Protein AF-K1UZH0-F1 (afdb_monomer)

Radius of gyration: 15.07 Å; Cα contacts (8 Å, |Δi|>4): 70; chains: 1; bounding box: 31×40×34 Å

Solvent-accessible surface area (backbone atoms only — not comparable to full-atom values): 5576 Å² total; per-residue (Å²): 136,94,76,86,84,86,86,87,80,92,76,89,79,87,70,92,83,73,66,35,67,59,65,68,62,52,49,59,49,60,72,70,51,73,99,64,72,72,49,80,47,76,47,97,84,36,37,34,37,43,37,39,93,93,48,77,48,77,48,77,41,41,69,34,84,78,49,85,67,75,76,85,71,74,78,79,75,78,84,127

Secondary structure (DSSP, 8-state):
-------------SS---EE--HHHHHHHHTTS-SS-EEEEE-TTSEEEEEETTEEEEEE-EEGGGS-PPP---------

Structure (mmCIF, N/CA/C/O backbone):
data_AF-K1UZH0-F1
#
_entry.id   AF-K1UZH0-F1
#
loop_
_atom_site.group_PDB
_atom_site.id
_atom_site.type_symbol
_atom_site.label_atom_id
_atom_site.label_alt_id
_atom_site.label_comp_id
_atom_site.label_asym_id
_atom_site.label_entity_id
_atom_site.label_seq_id
_atom_site.pdbx_PDB_ins_code
_atom_site.Cartn_x
_atom_site.Cartn_y
_atom_site.Cartn_z
_atom_site.occupancy
_atom_site.B_iso_or_equiv
_atom_site.auth_seq_id
_atom_site.auth_comp_id
_atom_site.auth_asym_id
_atom_site.auth_atom_id
_atom_site.pdbx_PDB_model_num
ATOM 1 N N . MET A 1 1 ? 17.806 -13.008 -8.928 1.00 53.91 1 MET A N 1
ATOM 2 C CA . MET A 1 1 ? 16.416 -13.173 -8.455 1.00 53.91 1 MET A CA 1
ATOM 3 C C . MET A 1 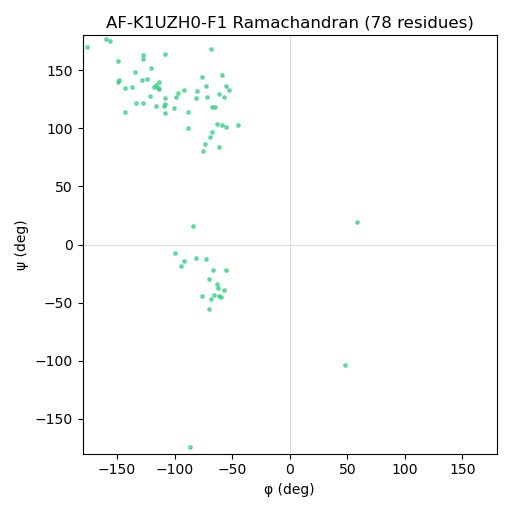1 ? 16.011 -14.601 -8.770 1.00 53.91 1 MET A C 1
ATOM 5 O O . MET A 1 1 ? 15.856 -14.907 -9.941 1.00 53.91 1 MET A O 1
ATOM 9 N N . GLU A 1 2 ? 15.964 -15.486 -7.774 1.00 68.44 2 GLU A N 1
ATOM 10 C CA . GLU A 1 2 ? 15.735 -16.929 -8.005 1.00 68.44 2 GLU A CA 1
ATOM 11 C C . GLU A 1 2 ? 14.259 -17.339 -7.880 1.00 68.44 2 GLU A C 1
ATOM 13 O O . GLU A 1 2 ? 13.861 -18.363 -8.421 1.00 68.44 2 GLU A O 1
ATOM 18 N N . LEU A 1 3 ? 13.427 -16.520 -7.229 1.00 70.81 3 LEU A N 1
ATOM 19 C CA . LEU A 1 3 ? 11.992 -16.754 -7.099 1.00 70.81 3 LEU A CA 1
ATOM 20 C C . LEU A 1 3 ? 11.255 -15.416 -7.034 1.00 70.81 3 LEU A C 1
ATOM 22 O O . LEU A 1 3 ? 11.708 -14.493 -6.355 1.00 70.81 3 LEU A O 1
ATOM 26 N N . GLY A 1 4 ? 10.103 -15.321 -7.690 1.00 74.75 4 GLY A N 1
ATOM 27 C CA . GLY A 1 4 ? 9.154 -14.254 -7.416 1.00 74.75 4 GLY A CA 1
ATOM 28 C C . GLY A 1 4 ? 7.724 -14.700 -7.645 1.00 74.75 4 GLY A C 1
ATOM 29 O O . GLY A 1 4 ? 7.461 -15.703 -8.304 1.00 74.75 4 GLY A O 1
ATOM 30 N N . ILE A 1 5 ? 6.822 -13.977 -6.997 1.00 82.00 5 ILE A N 1
ATOM 31 C CA . ILE A 1 5 ? 5.421 -14.341 -6.852 1.00 82.00 5 ILE A CA 1
ATOM 32 C C . ILE A 1 5 ? 4.610 -13.203 -7.451 1.00 82.00 5 ILE A C 1
ATOM 34 O O . ILE A 1 5 ? 4.801 -12.044 -7.088 1.00 82.00 5 ILE A O 1
ATOM 38 N N . GLU A 1 6 ? 3.709 -13.550 -8.358 1.00 83.06 6 GLU A N 1
ATOM 39 C CA . GLU A 1 6 ? 2.719 -12.638 -8.913 1.00 83.06 6 GLU A CA 1
ATOM 40 C C . GLU A 1 6 ? 1.336 -13.139 -8.508 1.00 83.06 6 GLU A C 1
ATOM 42 O O . GLU A 1 6 ? 1.057 -14.339 -8.560 1.00 83.06 6 GLU A O 1
ATOM 47 N N . THR A 1 7 ? 0.473 -12.213 -8.108 1.00 85.38 7 THR A N 1
ATOM 48 C CA . THR A 1 7 ? -0.939 -12.491 -7.878 1.00 85.38 7 THR A CA 1
ATOM 49 C C . THR A 1 7 ? -1.778 -11.402 -8.525 1.00 85.38 7 THR A 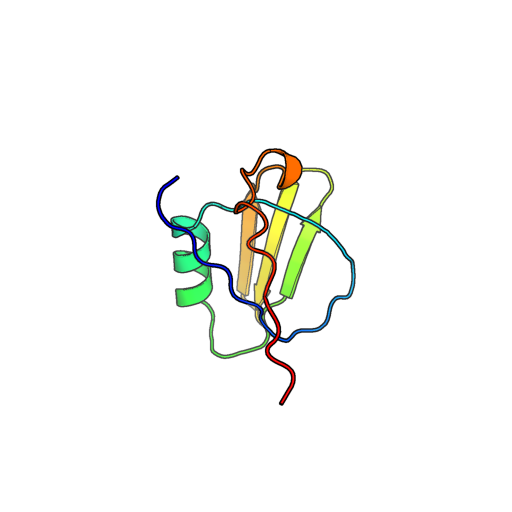C 1
ATOM 51 O O . THR A 1 7 ? -1.352 -10.250 -8.618 1.00 85.38 7 THR A O 1
ATOM 54 N N . THR A 1 8 ? -2.967 -11.770 -8.987 1.00 86.44 8 THR A N 1
ATOM 55 C CA . THR A 1 8 ? -3.951 -10.835 -9.531 1.00 86.44 8 THR A CA 1
ATOM 56 C C . THR A 1 8 ? -5.145 -10.823 -8.596 1.00 86.44 8 THR A C 1
ATOM 58 O O . THR A 1 8 ? -5.608 -11.878 -8.170 1.00 86.44 8 THR A O 1
ATOM 61 N N . ILE A 1 9 ? -5.622 -9.626 -8.272 1.00 86.50 9 ILE A N 1
ATOM 62 C CA . ILE A 1 9 ? -6.752 -9.412 -7.372 1.00 86.50 9 ILE A CA 1
ATOM 63 C C . ILE A 1 9 ? -7.847 -8.722 -8.180 1.00 86.50 9 ILE A C 1
ATOM 65 O O . ILE A 1 9 ? -7.566 -7.803 -8.952 1.00 86.50 9 ILE A O 1
ATOM 69 N N . GLU A 1 10 ? -9.082 -9.189 -8.029 1.00 87.69 10 GLU A N 1
ATOM 70 C CA . GLU A 1 10 ? -10.244 -8.549 -8.637 1.00 87.69 10 GLU A CA 1
ATOM 71 C C . GLU A 1 10 ? -10.561 -7.241 -7.905 1.00 87.69 10 GLU A C 1
ATOM 73 O O . GLU A 1 10 ? -10.532 -7.174 -6.678 1.00 87.69 10 GLU A O 1
ATOM 78 N N . GLY A 1 11 ? -10.852 -6.185 -8.658 1.00 88.56 11 GLY A N 1
ATOM 79 C CA . GLY A 1 11 ? -11.146 -4.873 -8.098 1.00 88.56 11 GLY A CA 1
ATOM 80 C C . GLY A 1 11 ? -11.528 -3.870 -9.178 1.00 88.56 11 GLY A C 1
ATOM 81 O O . GLY A 1 11 ? -11.390 -4.128 -10.376 1.00 88.56 11 GLY A O 1
ATOM 82 N N . GLN A 1 12 ? -12.017 -2.710 -8.752 1.00 92.75 12 GLN A N 1
ATOM 83 C CA . GLN A 1 12 ? -12.400 -1.643 -9.667 1.00 92.75 12 GLN A CA 1
ATOM 84 C C . GLN A 1 12 ? -11.203 -0.734 -9.964 1.00 92.75 1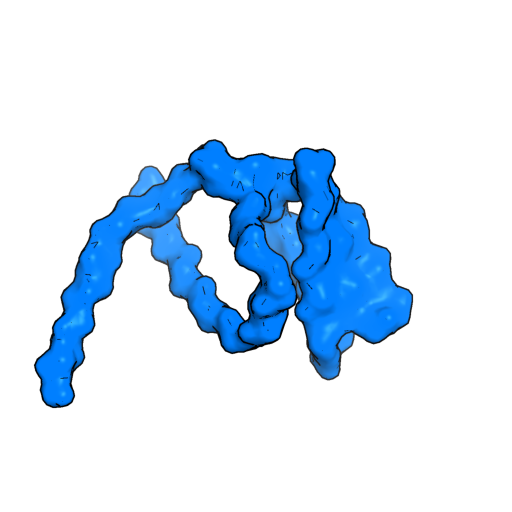2 GLN A C 1
ATOM 86 O O . GLN A 1 12 ? -10.727 -0.005 -9.097 1.00 92.75 12 GLN A O 1
ATOM 91 N N . ILE A 1 13 ? -10.747 -0.738 -11.216 1.00 91.62 13 ILE A N 1
ATOM 92 C CA . ILE A 1 13 ? -9.668 0.142 -11.678 1.00 91.62 13 ILE A CA 1
ATOM 93 C C . ILE A 1 13 ? -10.292 1.451 -12.157 1.00 91.62 13 ILE A C 1
ATOM 95 O O . ILE A 1 13 ? -10.820 1.521 -13.266 1.00 91.62 13 ILE A O 1
ATOM 99 N N . VAL A 1 14 ? -10.240 2.481 -11.313 1.00 92.00 14 VAL A N 1
ATOM 100 C CA . VAL A 1 14 ? -10.694 3.835 -11.674 1.00 92.00 14 VAL A CA 1
ATOM 101 C C . VAL A 1 14 ? -9.659 4.524 -12.567 1.00 92.00 14 VAL A C 1
ATOM 103 O O . VAL A 1 14 ? -10.013 5.088 -13.598 1.00 92.00 14 VAL A O 1
ATOM 106 N N . GLU A 1 15 ? -8.376 4.413 -12.214 1.00 90.06 15 GLU A N 1
ATOM 107 C CA . GLU A 1 15 ? -7.258 4.972 -12.974 1.00 90.06 15 GLU A CA 1
ATOM 108 C C . GLU A 1 15 ? -6.106 3.961 -13.045 1.00 90.06 15 GLU A C 1
ATOM 110 O O . GLU A 1 15 ? -5.778 3.294 -12.063 1.00 90.06 15 GLU A O 1
ATOM 115 N N . LYS A 1 16 ? -5.512 3.801 -14.234 1.00 89.25 16 LYS A N 1
ATOM 116 C CA . LYS A 1 16 ? -4.376 2.892 -14.433 1.00 89.25 16 LYS A CA 1
ATOM 117 C C . LYS A 1 16 ? -3.094 3.571 -13.968 1.00 89.25 16 LYS A C 1
ATOM 119 O O . LYS A 1 16 ? -2.793 4.674 -14.407 1.00 89.25 16 LYS A O 1
ATOM 124 N N . GLY A 1 17 ? -2.299 2.863 -13.177 1.00 87.50 17 GLY A N 1
ATOM 125 C CA . GLY A 1 17 ? -1.013 3.352 -12.697 1.00 87.50 17 GLY A CA 1
ATOM 126 C C . GLY A 1 17 ? -0.108 2.220 -12.238 1.00 87.50 17 GLY A C 1
ATOM 127 O O . GLY A 1 17 ? -0.495 1.049 -12.248 1.00 87.50 17 GLY A O 1
ATOM 128 N N . ILE A 1 18 ? 1.111 2.581 -11.844 1.00 88.62 18 ILE A N 1
ATOM 129 C CA . ILE A 1 18 ? 2.083 1.644 -11.295 1.00 88.62 18 ILE A CA 1
ATOM 130 C C . ILE A 1 18 ? 2.887 2.301 -10.176 1.00 88.62 18 ILE A C 1
ATOM 132 O O . ILE A 1 18 ? 3.345 3.436 -10.297 1.00 88.62 18 ILE A O 1
ATOM 136 N N . ILE A 1 19 ? 3.060 1.579 -9.073 1.00 90.25 19 ILE A N 1
ATOM 137 C CA . ILE A 1 19 ? 3.808 2.052 -7.913 1.00 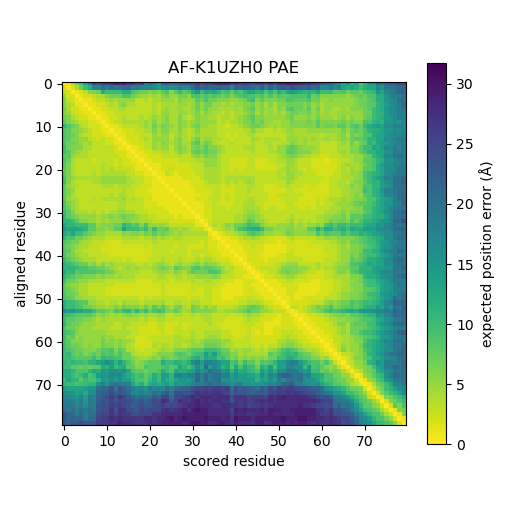90.25 19 ILE A CA 1
ATOM 138 C C . ILE A 1 19 ? 4.481 0.869 -7.219 1.00 90.25 19 ILE A C 1
ATOM 140 O O . ILE A 1 19 ? 3.898 -0.209 -7.103 1.00 90.25 19 ILE A O 1
ATOM 144 N N . ALA A 1 20 ? 5.705 1.069 -6.740 1.00 90.75 20 ALA A N 1
ATOM 145 C CA . ALA A 1 20 ? 6.391 0.123 -5.873 1.00 90.75 20 ALA A CA 1
ATOM 146 C C . ALA A 1 20 ? 6.218 0.540 -4.406 1.00 90.75 20 ALA A C 1
ATOM 148 O O . ALA A 1 20 ? 6.462 1.691 -4.038 1.00 90.75 20 ALA A O 1
ATOM 149 N N . LEU A 1 21 ? 5.820 -0.404 -3.555 1.00 90.88 21 LEU A N 1
ATOM 150 C CA . LEU A 1 21 ? 5.600 -0.194 -2.123 1.00 90.88 21 LEU A CA 1
ATOM 151 C C . LEU A 1 21 ? 6.508 -1.103 -1.293 1.00 90.88 21 LEU A C 1
ATOM 153 O O . LEU A 1 21 ? 6.867 -2.199 -1.724 1.00 90.88 21 LEU A O 1
ATOM 157 N N . ASP A 1 22 ? 6.855 -0.667 -0.079 1.00 90.31 22 ASP A N 1
ATOM 158 C CA . ASP A 1 22 ? 7.531 -1.541 0.879 1.00 90.31 22 ASP A CA 1
ATOM 159 C C . ASP A 1 22 ? 6.573 -2.648 1.336 1.00 90.31 22 ASP A C 1
ATOM 161 O O . ASP A 1 22 ? 5.523 -2.378 1.925 1.00 90.31 22 ASP A O 1
ATOM 165 N N . ALA A 1 23 ? 6.942 -3.899 1.062 1.00 89.00 23 ALA A N 1
ATOM 166 C CA . ALA A 1 23 ? 6.083 -5.050 1.313 1.00 89.00 23 ALA A CA 1
ATOM 167 C C . ALA A 1 23 ? 5.745 -5.224 2.800 1.00 89.00 23 ALA A C 1
ATOM 169 O O . ALA A 1 23 ? 4.615 -5.582 3.129 1.00 89.00 23 ALA A O 1
ATOM 170 N N . LYS A 1 24 ? 6.696 -4.951 3.708 1.00 89.12 24 LYS A N 1
ATOM 171 C CA . LYS A 1 24 ? 6.452 -5.072 5.152 1.00 89.12 24 LYS A CA 1
ATOM 172 C C . LYS A 1 24 ? 5.467 -4.005 5.606 1.00 89.12 24 LYS A C 1
ATOM 174 O O . LYS A 1 24 ? 4.512 -4.323 6.308 1.00 89.12 24 LYS A O 1
ATOM 179 N N . MET A 1 25 ? 5.671 -2.760 5.182 1.00 90.50 25 MET A N 1
ATOM 180 C CA . MET A 1 25 ? 4.792 -1.659 5.558 1.00 90.50 25 MET A CA 1
ATOM 181 C C . MET A 1 25 ? 3.384 -1.831 4.981 1.00 90.50 25 MET A C 1
ATOM 183 O O . MET A 1 25 ? 2.410 -1.656 5.710 1.00 90.50 25 MET A O 1
ATOM 187 N N . PHE A 1 26 ? 3.262 -2.225 3.711 1.00 91.25 26 PHE A N 1
ATOM 188 C CA . PHE A 1 26 ? 1.962 -2.494 3.094 1.00 91.25 26 PHE A CA 1
ATOM 189 C C . PHE A 1 26 ? 1.225 -3.638 3.803 1.00 91.25 26 PHE A C 1
ATOM 191 O O . PHE A 1 26 ? 0.053 -3.489 4.141 1.00 91.25 26 PHE A O 1
ATOM 198 N N . LEU A 1 27 ? 1.920 -4.737 4.117 1.00 91.31 27 LEU A N 1
ATOM 199 C CA . LEU A 1 27 ? 1.345 -5.859 4.860 1.00 91.31 27 LEU A CA 1
ATOM 200 C C . LEU A 1 27 ? 0.833 -5.429 6.242 1.00 91.31 27 LEU A C 1
ATOM 202 O O . LEU A 1 27 ? -0.275 -5.796 6.624 1.00 91.31 27 LEU A O 1
ATOM 206 N N . GLU A 1 28 ? 1.606 -4.634 6.981 1.00 92.69 28 GLU A N 1
ATOM 207 C CA . GLU A 1 28 ? 1.201 -4.128 8.298 1.00 92.69 28 GLU A CA 1
ATOM 208 C C . GLU A 1 28 ? -0.040 -3.230 8.230 1.00 92.69 28 GLU A C 1
ATOM 210 O O . GLU A 1 28 ? -0.850 -3.242 9.156 1.00 92.69 28 GLU A O 1
ATOM 215 N N . ILE A 1 29 ? -0.203 -2.460 7.149 1.00 91.12 29 ILE A N 1
ATOM 216 C CA . ILE A 1 29 ? -1.401 -1.643 6.926 1.00 91.12 29 ILE A CA 1
ATOM 217 C C . ILE A 1 29 ? -2.587 -2.551 6.634 1.00 91.12 29 ILE A C 1
ATOM 219 O O . ILE A 1 29 ? -3.564 -2.499 7.371 1.00 91.12 29 ILE A O 1
ATOM 223 N N . VAL A 1 30 ? -2.484 -3.425 5.628 1.00 89.88 30 VAL A N 1
ATOM 224 C CA . VAL A 1 30 ? -3.577 -4.323 5.218 1.00 89.88 30 VAL A CA 1
ATOM 225 C C . VAL A 1 30 ? -4.050 -5.196 6.383 1.00 89.88 30 VAL A C 1
ATOM 227 O O . VAL A 1 30 ? -5.248 -5.357 6.572 1.00 89.88 30 VAL A O 1
ATOM 230 N N . ARG A 1 31 ? -3.141 -5.683 7.237 1.00 90.56 31 ARG A N 1
ATOM 231 C CA . ARG A 1 31 ? -3.498 -6.469 8.436 1.00 90.56 31 ARG A CA 1
ATOM 232 C C . ARG A 1 31 ? -4.246 -5.681 9.512 1.00 90.56 31 ARG A C 1
ATOM 234 O O . ARG A 1 31 ? -4.868 -6.294 10.375 1.00 90.56 31 ARG A O 1
ATOM 241 N N . LYS A 1 32 ? -4.130 -4.352 9.517 1.00 89.12 32 LYS A N 1
ATOM 242 C CA . LYS A 1 32 ? -4.843 -3.457 10.441 1.00 89.12 32 LYS A CA 1
ATOM 243 C C . LYS A 1 32 ? -6.170 -2.968 9.871 1.00 89.12 32 LYS A C 1
ATOM 245 O O . LYS A 1 32 ? -6.956 -2.394 10.624 1.00 89.12 32 LYS A O 1
ATOM 250 N N . LEU A 1 33 ? -6.395 -3.138 8.570 1.00 87.94 33 LEU A N 1
ATOM 251 C CA . LEU A 1 33 ? -7.649 -2.767 7.934 1.00 87.94 33 LEU A CA 1
ATOM 252 C C . LEU A 1 33 ? -8.736 -3.803 8.261 1.00 87.94 33 LEU A C 1
ATOM 254 O O . LEU A 1 33 ? -8.428 -4.989 8.395 1.00 87.94 33 LEU A O 1
ATOM 258 N N . PRO A 1 34 ? -9.993 -3.363 8.443 1.00 87.94 34 PRO A N 1
ATOM 259 C CA . PRO A 1 34 ? -11.126 -4.266 8.598 1.00 87.94 34 PRO A CA 1
ATOM 260 C C . PRO A 1 34 ? -11.428 -5.012 7.290 1.00 87.94 34 PRO A C 1
ATOM 262 O O . PRO A 1 34 ? -10.921 -4.666 6.224 1.00 87.94 34 PRO A O 1
ATOM 265 N N . ASP A 1 35 ? -12.287 -6.028 7.380 1.00 86.44 35 ASP A N 1
ATOM 266 C CA . ASP A 1 35 ? -12.793 -6.786 6.231 1.00 86.44 35 ASP A CA 1
ATOM 267 C C . ASP A 1 35 ? -13.848 -5.944 5.488 1.00 86.44 35 ASP A C 1
ATOM 269 O O . ASP A 1 35 ? -15.049 -6.009 5.752 1.00 86.44 35 ASP A O 1
ATOM 273 N N . SER A 1 36 ? -13.379 -5.011 4.665 1.00 89.75 36 SER A N 1
ATOM 274 C CA . SER A 1 36 ? -14.192 -4.059 3.898 1.00 89.75 36 SER A CA 1
ATOM 275 C C . SER A 1 36 ? -13.425 -3.566 2.675 1.00 89.75 36 SER A C 1
ATOM 277 O O . SER A 1 36 ? -12.250 -3.885 2.494 1.00 89.75 36 SER A O 1
ATOM 279 N N . ASP A 1 37 ? -14.084 -2.771 1.832 1.00 90.06 37 ASP A N 1
ATOM 280 C CA . ASP A 1 37 ? -13.473 -2.234 0.621 1.00 90.06 37 ASP A CA 1
ATOM 281 C C . ASP A 1 37 ? -12.262 -1.345 0.942 1.00 90.06 37 ASP A C 1
ATOM 283 O O . ASP A 1 37 ? -12.319 -0.424 1.767 1.00 90.06 37 ASP A O 1
ATOM 287 N N . ILE A 1 38 ? -11.146 -1.635 0.270 1.00 91.38 38 ILE A N 1
ATOM 288 C CA . ILE A 1 38 ? -9.895 -0.888 0.379 1.00 91.38 38 ILE A CA 1
ATOM 289 C C . ILE A 1 38 ? -9.694 -0.106 -0.915 1.00 91.38 38 ILE A C 1
ATOM 291 O O . ILE A 1 38 ? -9.553 -0.683 -1.992 1.00 91.38 38 ILE A O 1
ATOM 295 N N . THR A 1 39 ? -9.606 1.212 -0.796 1.00 92.56 39 THR A N 1
ATOM 296 C CA . THR A 1 39 ? -9.279 2.108 -1.903 1.00 92.56 39 THR A CA 1
ATOM 297 C C . THR A 1 39 ? -7.800 2.460 -1.840 1.00 92.56 39 THR A C 1
ATOM 299 O O . THR A 1 39 ? -7.310 2.916 -0.806 1.00 92.56 39 THR A O 1
ATOM 302 N N . ILE A 1 40 ? -7.087 2.264 -2.947 1.00 92.62 40 ILE A N 1
ATOM 303 C CA . ILE A 1 40 ? -5.673 2.622 -3.084 1.00 92.62 40 ILE A CA 1
ATOM 304 C C . ILE A 1 40 ? -5.565 3.705 -4.154 1.00 92.62 40 ILE A C 1
ATOM 306 O O . ILE A 1 40 ? -5.923 3.479 -5.306 1.00 92.62 40 ILE A O 1
ATOM 310 N N . GLU A 1 41 ? -5.057 4.869 -3.770 1.00 93.31 41 GLU A N 1
ATOM 311 C CA . GLU A 1 41 ? -4.889 6.031 -4.644 1.00 93.31 41 GLU A CA 1
ATOM 312 C C . GLU A 1 41 ? -3.430 6.471 -4.634 1.00 93.31 41 GLU A C 1
ATOM 314 O O . GLU A 1 41 ? -2.771 6.443 -3.592 1.00 93.31 41 GLU A O 1
ATOM 319 N N . THR A 1 42 ? -2.912 6.897 -5.781 1.00 92.94 42 THR A N 1
ATOM 320 C CA . THR A 1 42 ? -1.525 7.350 -5.914 1.00 92.94 42 THR A CA 1
ATOM 321 C C . THR A 1 42 ? -1.456 8.708 -6.581 1.00 92.94 42 THR A C 1
ATOM 323 O O . THR A 1 42 ? -2.185 8.956 -7.533 1.00 92.94 42 THR A O 1
ATOM 326 N N . ASP A 1 43 ? -0.544 9.557 -6.121 1.00 90.62 43 ASP A N 1
ATOM 327 C CA . ASP A 1 43 ? -0.307 10.884 -6.694 1.00 90.62 43 ASP A CA 1
ATOM 328 C C . ASP A 1 43 ? 1.027 10.948 -7.465 1.00 90.62 43 ASP A C 1
ATOM 330 O O . ASP A 1 43 ? 1.917 10.116 -7.255 1.00 90.62 43 ASP A O 1
ATOM 334 N N . ALA A 1 44 ? 1.211 11.980 -8.297 1.00 87.81 44 ALA A N 1
ATOM 335 C CA . ALA A 1 44 ? 2.440 12.246 -9.054 1.00 87.81 44 ALA A CA 1
ATOM 336 C C . ALA A 1 44 ? 3.701 12.351 -8.172 1.00 87.81 44 ALA A C 1
ATOM 338 O O . ALA A 1 44 ? 4.816 12.139 -8.642 1.00 87.81 44 ALA A O 1
ATOM 339 N N . SER A 1 45 ? 3.535 12.638 -6.878 1.00 89.75 45 SER A N 1
ATOM 340 C CA . SER A 1 45 ? 4.630 12.639 -5.896 1.00 89.75 45 SER A CA 1
ATOM 341 C C . SER A 1 45 ? 4.957 11.251 -5.312 1.00 89.75 45 SER A C 1
ATOM 343 O O . SER A 1 45 ? 5.564 11.174 -4.243 1.00 89.75 45 SER A O 1
ATOM 345 N N . PHE A 1 46 ? 4.503 10.156 -5.937 1.00 89.31 46 PHE A N 1
ATOM 346 C CA . PHE A 1 46 ? 4.620 8.769 -5.446 1.00 89.31 46 PHE A CA 1
ATOM 347 C C . PHE A 1 46 ? 3.983 8.528 -4.071 1.00 89.31 46 PHE A C 1
ATOM 349 O O . PHE A 1 46 ? 4.290 7.560 -3.373 1.00 89.31 46 PHE A O 1
ATOM 356 N N . LYS A 1 47 ? 3.086 9.418 -3.653 1.00 92.94 47 LYS A N 1
ATOM 357 C CA . LYS A 1 47 ? 2.356 9.285 -2.398 1.00 92.94 47 LYS A CA 1
ATOM 358 C C . LYS A 1 47 ? 1.192 8.337 -2.623 1.00 92.94 47 LYS A C 1
ATOM 360 O O . LYS A 1 47 ? 0.386 8.582 -3.512 1.00 92.94 47 LYS A O 1
ATOM 365 N N . VAL A 1 48 ? 1.103 7.297 -1.804 1.00 93.94 48 VAL A N 1
ATOM 366 C CA . VAL A 1 48 ? 0.017 6.320 -1.843 1.00 93.94 48 VAL A CA 1
ATOM 367 C C . VAL A 1 48 ? -0.879 6.520 -0.637 1.00 93.94 48 VAL A C 1
ATOM 369 O O . VAL A 1 48 ? -0.421 6.538 0.508 1.00 93.94 48 VAL A O 1
ATOM 372 N N . VAL A 1 49 ? -2.164 6.680 -0.902 1.00 93.75 49 VAL A N 1
ATOM 373 C CA . VAL A 1 49 ? -3.215 6.817 0.091 1.00 93.75 49 VAL A CA 1
ATOM 374 C C . VAL A 1 49 ? -4.034 5.538 0.066 1.00 93.75 49 VAL A C 1
ATOM 376 O O . VAL A 1 49 ? -4.603 5.180 -0.958 1.00 93.75 49 VAL A O 1
ATOM 379 N N . ILE A 1 50 ? -4.066 4.842 1.196 1.00 93.69 50 ILE A N 1
ATOM 380 C CA . ILE A 1 50 ? -4.859 3.631 1.388 1.00 93.69 50 ILE A CA 1
ATOM 381 C C . ILE A 1 50 ? -5.999 4.001 2.328 1.00 93.69 50 ILE A C 1
ATOM 383 O O . ILE A 1 50 ? -5.765 4.333 3.494 1.00 93.69 50 ILE A O 1
ATOM 387 N N . THR A 1 51 ? -7.221 3.969 1.820 1.00 92.56 51 THR A N 1
ATOM 388 C CA . THR A 1 51 ? -8.429 4.330 2.562 1.00 92.56 51 THR A CA 1
ATOM 389 C C . THR A 1 51 ? -9.307 3.099 2.721 1.00 92.56 51 THR A C 1
ATOM 391 O O . THR A 1 51 ? -9.521 2.364 1.765 1.00 92.56 51 THR A O 1
ATOM 394 N N . CYS A 1 52 ? -9.825 2.875 3.922 1.00 92.38 52 CYS A N 1
ATOM 395 C CA . CYS A 1 52 ? -10.805 1.832 4.196 1.00 92.38 52 CYS A CA 1
ATOM 396 C C . CYS A 1 52 ? -11.795 2.377 5.223 1.00 92.38 52 CYS A C 1
ATOM 398 O O . CYS A 1 52 ? -11.414 2.688 6.354 1.00 92.38 52 CYS A O 1
ATOM 400 N N . GLU A 1 53 ? -13.047 2.556 4.813 1.00 89.81 53 GLU A N 1
ATOM 401 C CA . GLU A 1 53 ? -14.097 3.202 5.606 1.00 89.81 53 GLU A CA 1
ATOM 402 C C . GLU A 1 53 ? -13.660 4.539 6.250 1.00 89.81 53 GLU A C 1
ATOM 404 O O . GLU A 1 53 ? -13.594 5.573 5.587 1.00 89.81 53 GLU A O 1
ATOM 409 N N . LYS A 1 54 ? -13.372 4.536 7.560 1.00 86.69 54 LYS A N 1
ATOM 410 C CA . LYS A 1 54 ? -12.939 5.704 8.350 1.00 86.69 54 LYS A CA 1
ATOM 411 C C . LYS A 1 54 ? -11.427 5.751 8.574 1.00 86.69 54 LYS A C 1
ATOM 413 O O . LYS A 1 54 ? -10.924 6.719 9.144 1.00 86.69 54 LYS A O 1
ATOM 418 N N . ALA A 1 55 ? -10.708 4.707 8.177 1.00 88.31 55 ALA A N 1
ATOM 419 C CA . ALA A 1 55 ? -9.267 4.616 8.301 1.00 88.31 55 ALA A CA 1
ATOM 420 C C . ALA A 1 55 ? -8.596 5.138 7.026 1.00 88.31 55 ALA A C 1
ATOM 422 O O . ALA A 1 55 ? -8.967 4.777 5.911 1.00 88.31 55 ALA A O 1
ATOM 423 N N . LYS A 1 56 ? -7.580 5.985 7.199 1.00 90.94 56 LYS A N 1
ATOM 424 C CA . LYS A 1 56 ? -6.783 6.536 6.103 1.00 90.94 56 LYS A CA 1
ATOM 425 C C . LYS A 1 56 ? -5.310 6.430 6.451 1.00 90.94 56 LYS A C 1
ATOM 427 O O . LYS A 1 56 ? -4.856 6.999 7.443 1.00 90.94 56 LYS A O 1
ATOM 432 N N . PHE A 1 57 ? -4.566 5.738 5.604 1.00 92.44 57 PHE A N 1
ATOM 433 C CA . PHE A 1 57 ? -3.125 5.580 5.700 1.00 92.44 57 PHE A CA 1
ATOM 434 C C . PHE A 1 57 ? -2.472 6.281 4.524 1.00 92.44 57 PHE A C 1
ATOM 436 O O . PHE A 1 57 ? -2.973 6.263 3.404 1.00 92.44 57 PHE A O 1
ATOM 443 N N . THR A 1 58 ? -1.355 6.946 4.778 1.00 92.38 58 THR A N 1
ATOM 444 C CA . THR A 1 58 ? -0.584 7.617 3.736 1.00 92.38 58 THR A CA 1
ATOM 445 C C . THR A 1 58 ? 0.848 7.147 3.840 1.00 92.38 58 THR A C 1
ATOM 447 O O . THR A 1 58 ? 1.475 7.293 4.888 1.00 92.38 58 THR A O 1
ATOM 450 N N . ILE A 1 59 ? 1.348 6.574 2.754 1.00 92.62 59 ILE A N 1
ATOM 451 C CA . ILE A 1 59 ? 2.712 6.073 2.641 1.00 92.62 59 ILE A CA 1
ATOM 452 C C . ILE A 1 59 ? 3.384 6.657 1.406 1.00 92.62 59 ILE A C 1
ATOM 454 O O . ILE A 1 59 ? 2.729 7.132 0.481 1.00 92.62 59 ILE A O 1
ATOM 458 N N . ILE A 1 60 ? 4.711 6.640 1.403 1.00 91.75 60 ILE A N 1
ATOM 459 C CA . ILE A 1 60 ? 5.504 7.060 0.252 1.00 91.75 60 ILE A CA 1
ATOM 460 C C . ILE A 1 60 ? 5.963 5.798 -0.469 1.00 91.75 60 ILE A C 1
ATOM 462 O O . ILE A 1 60 ? 6.655 4.960 0.111 1.00 91.75 60 ILE A O 1
ATOM 466 N N . GLY A 1 61 ? 5.518 5.657 -1.712 1.00 90.38 61 GLY A N 1
ATOM 467 C CA . GLY A 1 61 ? 5.978 4.636 -2.635 1.00 90.38 61 GLY A CA 1
ATOM 468 C C . GLY A 1 61 ? 7.215 5.078 -3.406 1.00 90.38 61 GLY A C 1
ATOM 469 O O . GLY A 1 61 ? 7.806 6.133 -3.171 1.00 90.38 61 GLY A O 1
ATOM 470 N N . LYS A 1 62 ? 7.605 4.240 -4.354 1.00 88.75 62 LYS A N 1
ATOM 471 C C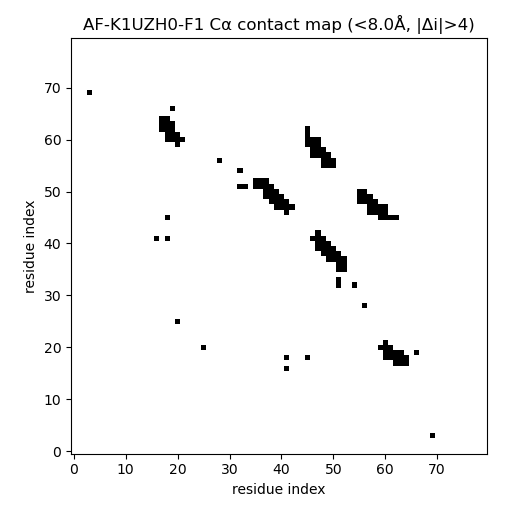A . LYS A 1 62 ? 8.663 4.494 -5.330 1.00 88.75 62 LYS A CA 1
ATOM 472 C C . LYS A 1 62 ? 8.112 4.246 -6.728 1.00 88.75 62 LYS A C 1
ATOM 474 O O . LYS A 1 62 ? 7.092 3.573 -6.872 1.00 88.75 62 LYS A O 1
ATOM 479 N N . SER A 1 63 ? 8.797 4.751 -7.753 1.00 86.75 63 SER A N 1
ATOM 480 C CA . SER A 1 63 ? 8.424 4.431 -9.132 1.00 86.75 63 SER A CA 1
ATOM 481 C C . SER A 1 63 ? 8.450 2.915 -9.343 1.00 86.75 63 SER A C 1
ATOM 483 O O . SER A 1 63 ? 9.441 2.253 -9.031 1.00 86.75 63 SER A O 1
ATOM 485 N N . GLY A 1 64 ? 7.346 2.370 -9.856 1.00 80.50 64 GLY A N 1
ATOM 486 C CA . GLY A 1 64 ? 7.267 0.960 -10.235 1.00 80.50 64 GLY A CA 1
ATOM 487 C C . GLY A 1 64 ? 8.059 0.632 -11.501 1.00 80.50 64 GLY A C 1
ATOM 488 O O . GLY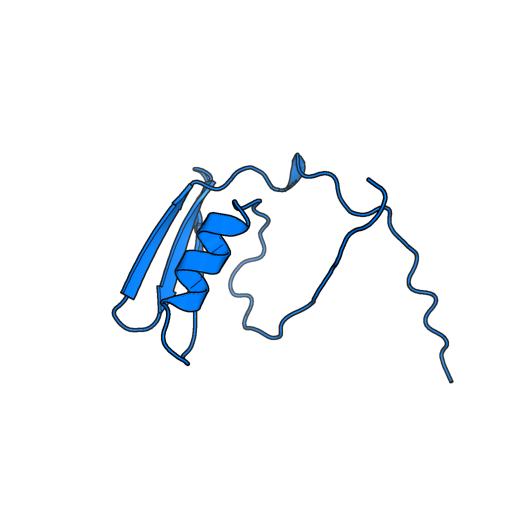 A 1 64 ? 8.308 -0.534 -11.777 1.00 80.50 64 GLY A O 1
ATOM 489 N N . GLU A 1 65 ? 8.500 1.643 -12.250 1.00 77.56 65 GLU A N 1
ATOM 490 C CA . GLU A 1 65 ? 9.321 1.465 -13.452 1.00 77.56 65 GLU A CA 1
ATOM 491 C C . GLU A 1 65 ? 10.738 0.978 -13.123 1.00 77.56 65 GLU A C 1
ATOM 493 O O . GLU A 1 65 ? 11.329 0.241 -13.905 1.00 77.56 65 GLU A O 1
ATOM 498 N N . ASP A 1 66 ? 11.254 1.345 -11.947 1.00 68.81 66 ASP A N 1
ATOM 499 C CA . ASP A 1 66 ? 12.573 0.927 -11.452 1.00 68.81 66 ASP A CA 1
ATOM 500 C C . ASP A 1 66 ? 12.537 -0.477 -10.818 1.00 68.81 66 ASP A C 1
ATOM 502 O O . ASP A 1 66 ? 13.568 -1.094 -10.542 1.00 68.81 66 ASP A O 1
ATOM 506 N N . PHE A 1 67 ? 11.335 -1.014 -10.577 1.00 73.00 67 PHE A N 1
ATOM 507 C CA . PHE A 1 67 ? 11.190 -2.338 -9.999 1.00 73.00 67 PHE A CA 1
ATOM 508 C C . PHE A 1 67 ? 11.578 -3.397 -11.030 1.00 73.00 67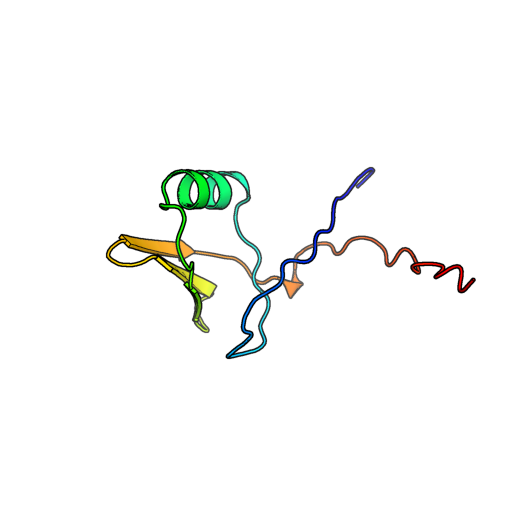 PHE A C 1
ATOM 510 O O . PHE A 1 67 ? 11.057 -3.435 -12.142 1.00 73.00 67 PHE A O 1
ATOM 517 N N . SER A 1 68 ? 12.493 -4.292 -10.651 1.00 67.06 68 SER A N 1
ATOM 518 C CA . SER A 1 68 ? 12.837 -5.440 -11.487 1.00 67.06 68 SER A CA 1
ATOM 519 C C . SER A 1 68 ? 11.613 -6.335 -11.642 1.00 67.06 68 SER A C 1
ATOM 521 O O . SER A 1 68 ? 11.238 -7.071 -10.728 1.00 67.06 68 SER A O 1
ATOM 523 N N . TYR A 1 69 ? 10.991 -6.249 -12.813 1.00 63.59 69 TYR A N 1
ATOM 524 C CA . TYR A 1 69 ? 9.897 -7.122 -13.196 1.00 63.59 69 TYR A CA 1
ATOM 525 C C . TYR A 1 69 ? 10.361 -8.570 -13.162 1.00 63.59 69 TYR A C 1
ATOM 527 O O . TYR A 1 69 ? 11.510 -8.890 -13.492 1.00 63.59 69 TYR A O 1
ATOM 535 N N . LEU A 1 70 ? 9.442 -9.458 -12.789 1.00 63.47 70 LEU A N 1
ATOM 536 C CA . LEU A 1 70 ? 9.674 -10.873 -13.003 1.00 63.47 70 LEU A CA 1
ATOM 537 C C . LEU A 1 70 ? 9.965 -11.085 -14.490 1.00 63.47 70 LEU A C 1
ATOM 539 O O . LEU A 1 70 ? 9.291 -10.474 -15.328 1.00 63.47 70 LEU A O 1
ATOM 543 N N . PRO A 1 71 ? 10.974 -11.908 -14.838 1.00 58.56 71 PRO A N 1
ATOM 544 C CA . PRO A 1 71 ? 11.192 -12.254 -16.230 1.00 58.56 71 PRO A CA 1
ATOM 545 C C . PRO A 1 71 ? 9.861 -12.762 -16.768 1.00 58.56 71 PRO A C 1
ATOM 547 O O . PRO A 1 71 ? 9.199 -13.548 -16.091 1.00 58.56 71 PRO A O 1
ATOM 550 N N . ALA A 1 72 ? 9.451 -12.272 -17.938 1.00 54.03 72 ALA A N 1
ATOM 551 C CA . ALA A 1 72 ? 8.197 -12.656 -18.564 1.00 54.03 72 ALA A CA 1
ATOM 552 C C . ALA A 1 72 ? 8.218 -14.165 -18.853 1.00 54.03 72 ALA A C 1
ATOM 554 O O . ALA A 1 72 ? 8.568 -14.611 -19.946 1.00 54.03 72 ALA A O 1
ATOM 555 N N . VAL A 1 73 ? 7.868 -14.977 -17.856 1.00 52.59 73 VAL A N 1
ATOM 556 C CA . VAL A 1 73 ? 7.545 -16.382 -18.031 1.00 52.59 73 VAL A CA 1
ATOM 557 C C . VAL A 1 73 ? 6.251 -16.373 -18.812 1.00 52.59 73 VAL A C 1
ATOM 559 O O . VAL A 1 73 ? 5.171 -16.140 -18.277 1.00 52.59 73 VAL A O 1
ATOM 562 N N . LYS A 1 74 ? 6.396 -16.534 -20.127 1.00 44.31 74 LYS A N 1
ATOM 563 C CA . LYS A 1 74 ? 5.313 -16.736 -21.078 1.00 44.31 74 LYS A CA 1
ATOM 564 C C . LYS A 1 74 ? 4.376 -17.771 -20.455 1.00 44.31 74 LYS A C 1
ATOM 566 O O . LYS A 1 74 ? 4.728 -18.948 -20.414 1.00 44.31 74 LYS A O 1
ATOM 571 N N . LYS A 1 75 ? 3.230 -17.336 -19.912 1.00 48.50 75 LYS A N 1
ATOM 572 C CA . LYS A 1 75 ? 2.162 -18.239 -19.471 1.00 48.50 75 LYS A CA 1
ATOM 573 C C . LYS A 1 75 ? 1.832 -19.088 -20.694 1.00 48.50 75 LYS A C 1
ATOM 575 O O . LYS A 1 75 ? 1.216 -18.604 -21.641 1.00 48.50 75 LYS A O 1
ATOM 580 N N . MET A 1 76 ? 2.332 -20.320 -20.729 1.00 39.00 76 MET A N 1
ATOM 581 C CA . MET A 1 76 ? 1.919 -21.299 -21.717 1.00 39.00 76 MET A CA 1
ATOM 582 C C . MET A 1 76 ? 0.522 -21.715 -21.282 1.00 39.00 76 MET A C 1
ATOM 584 O O . MET A 1 76 ? 0.352 -22.632 -20.485 1.00 39.00 76 MET A O 1
ATOM 588 N N . THR A 1 77 ? -0.477 -20.951 -21.721 1.00 38.19 77 THR A N 1
ATOM 589 C CA . THR A 1 77 ? -1.873 -21.348 -21.615 1.00 38.19 77 THR A CA 1
ATOM 590 C C . THR A 1 77 ? -2.001 -22.663 -22.370 1.00 38.19 77 THR A C 1
ATOM 592 O O . THR A 1 77 ? -1.997 -22.683 -23.600 1.00 38.19 77 THR A O 1
ATOM 595 N N . VAL A 1 78 ? -2.063 -23.773 -21.639 1.00 44.09 78 VAL A N 1
ATOM 596 C CA . VAL A 1 78 ? -2.608 -25.016 -22.173 1.00 44.09 78 VAL A CA 1
ATOM 597 C C . VAL A 1 78 ? -4.107 -24.777 -22.336 1.00 44.09 78 VAL A C 1
ATOM 599 O O . VAL A 1 78 ? -4.879 -24.868 -21.390 1.00 44.09 78 VAL A O 1
ATOM 602 N N . LEU A 1 79 ? -4.507 -24.344 -23.530 1.00 45.56 79 LEU A N 1
ATOM 603 C CA . LEU A 1 79 ? -5.902 -24.416 -23.948 1.00 45.56 79 LEU A CA 1
ATOM 604 C C . LEU A 1 79 ? -6.245 -25.910 -24.042 1.00 45.56 79 LEU A C 1
ATOM 606 O O . LEU A 1 79 ? -5.578 -26.638 -24.780 1.00 45.56 79 LEU A O 1
ATOM 610 N N . SER A 1 80 ? -7.208 -26.361 -23.238 1.00 39.59 80 SER A N 1
ATOM 611 C CA . SER A 1 80 ? -7.886 -27.659 -23.388 1.00 39.59 80 SER A CA 1
ATOM 612 C C . SER A 1 80 ? -9.257 -27.429 -23.999 1.00 39.59 80 SER A C 1
ATOM 614 O O . SER A 1 80 ? -9.861 -26.389 -23.649 1.00 39.59 80 SER A O 1
#

Mean predicted aligned error: 8.2 Å

Foldseek 3Di:
DPDDDDD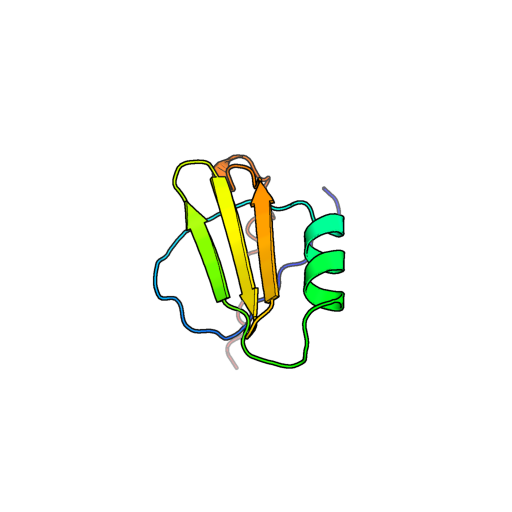DDDDDPPDDDDWADDPVVVVVVVVPADPADWDWDADPQQWIWIDGPPDIDIDHTHHRVPPDDDDPPPPPPPDD

InterPro domains:
  IPR001001 DNA polymerase III, beta sliding clamp [PTHR30478] (2-75)
  IPR022634 DNA polymerase III, beta sliding clamp, N-terminal [PF00712] (2-70)
  IPR046938 DNA clamp superfamily [SSF55979] (2-67)

Nearest PDB structures (foldseek):
  3t0p-assembly1_B  TM=9.902E-01  e=1.243E-0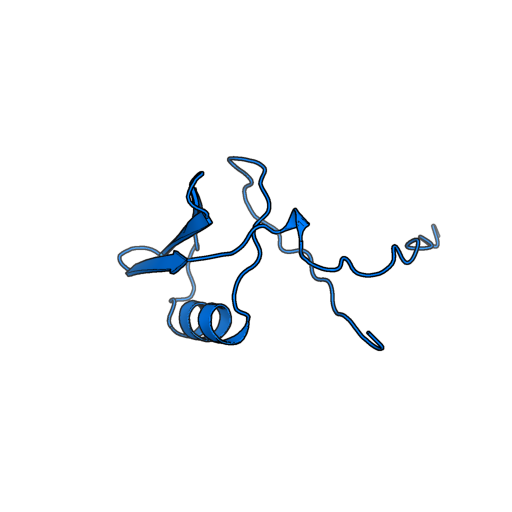5  Agathobacter rectalis ATCC 33656
  7ybd-assembly1_A-2  TM=9.455E-01  e=3.598E-04  Clostridioides difficile
  2avt-assembly1_B  TM=8.772E-01  e=3.682E-03  Streptococcus pyogenes
  6e8d-assembly1_C  TM=8.845E-01  e=5.650E-03  Bacillus subtilis
  6ap4-assembly6_K  TM=7.446E-01  e=2.362E-01  Acinetobacter baumannii

pLDDT: mean 81.71, std 15.64, range [38.19, 93.94]

Organism: NCBI:txid408170

Sequence (80 aa):
MELGIETTIEGQIVEKGIIALDAKMFLEIVRKLPDSDITIETDASFKVVITCEKAKFTIIGKSGEDFSYLPAVKKMTVLS